Protein AF-A0A0C4EPE7-F1 (afdb_monomer_lite)

Secondary structure (DSSP, 8-state):
-HHHHHHHHHHHHHHHHHHHHHHHHHHHHHS---GGGGSS-EEETTEEE--GGGHHHHIIIIIS-HHHHHHHHHHHHHHHHHSTT-TT-HHHH-HHHHHHHHHHHHHHHHHHHHHH---

Sequence (119 aa):
MGNLIWSDWGRLVALTAGYWNLWGALWGIFYRKYLWDFVGGKLGPVGIIPPGFAAPFIQLIVKLPVIQGACAICGLLTVLFEWPVFPGTFLYRSLAFKVVFYSLSGVLAGISDFMSSYL

Foldseek 3Di:
DVVVVVVLVVLVVLLVVLVVLLVVLVVLVVDQDFPCLVPPWDQDPVGTHRDPVCVVVCCCRVVPVVLSVVSNVLSVVSNVLSDPPCCPDPSVVDPVVNVVSVVVSVVSSVVVCVRPDDD

Radius of gyration: 18.19 Å; chains: 1; bounding box: 44×24×58 Å

pLDDT: mean 71.25, std 11.08, range [38.53, 87.62]

Structure (mmCIF, N/CA/C/O backbone):
data_AF-A0A0C4EPE7-F1
#
_entry.id   AF-A0A0C4EPE7-F1
#
loop_
_atom_site.group_PDB
_atom_site.id
_atom_site.type_symbol
_atom_site.label_atom_id
_atom_site.label_alt_id
_atom_site.label_comp_id
_atom_site.label_asym_id
_atom_site.label_entity_id
_atom_site.label_seq_id
_atom_site.pdbx_PDB_ins_code
_atom_site.Cartn_x
_atom_site.Cartn_y
_atom_site.Cartn_z
_atom_site.occupancy
_atom_site.B_iso_or_equiv
_atom_site.auth_seq_id
_atom_site.auth_comp_id
_atom_site.auth_asym_id
_atom_site.auth_atom_id
_atom_site.pdbx_PDB_model_num
ATOM 1 N N . MET A 1 1 ? -11.137 4.338 30.688 1.00 47.09 1 MET A N 1
ATOM 2 C CA . MET A 1 1 ? -11.424 5.200 29.516 1.00 47.09 1 MET A CA 1
ATOM 3 C C . MET A 1 1 ? -10.253 5.312 28.530 1.00 47.09 1 MET A C 1
ATOM 5 O O . MET A 1 1 ? -10.506 5.622 27.379 1.00 47.09 1 MET A O 1
ATOM 9 N N . GLY A 1 2 ? -9.004 4.990 28.907 1.00 55.19 2 GLY A N 1
ATOM 10 C CA . GLY A 1 2 ? -7.858 5.056 27.981 1.00 55.19 2 GLY A CA 1
ATOM 11 C C . GLY A 1 2 ? -7.825 3.995 26.867 1.00 55.19 2 GLY A C 1
ATOM 12 O O . GLY A 1 2 ? -7.392 4.304 25.768 1.00 55.19 2 GLY A O 1
ATOM 13 N N . ASN A 1 3 ? -8.323 2.774 27.101 1.00 56.19 3 ASN A N 1
ATOM 14 C CA . ASN A 1 3 ? -8.196 1.673 26.126 1.00 56.19 3 ASN A CA 1
ATOM 15 C C . ASN A 1 3 ? -8.961 1.903 24.804 1.00 56.19 3 ASN A C 1
ATOM 17 O O . ASN A 1 3 ? -8.489 1.479 23.756 1.00 56.19 3 ASN A O 1
ATOM 21 N N . LEU A 1 4 ? -10.111 2.592 24.854 1.00 59.72 4 LEU A N 1
ATOM 22 C CA . LEU A 1 4 ? -10.909 2.955 23.670 1.00 59.72 4 LEU A CA 1
ATOM 23 C C . LEU A 1 4 ? -10.214 4.026 22.823 1.00 59.72 4 LEU A C 1
ATOM 25 O O . LEU A 1 4 ? -10.184 3.927 21.603 1.00 59.72 4 LEU A O 1
ATOM 29 N N . ILE A 1 5 ? -9.590 5.013 23.476 1.00 70.25 5 ILE A N 1
ATOM 30 C CA . ILE A 1 5 ? -8.872 6.087 22.783 1.00 70.25 5 ILE A CA 1
ATOM 31 C C . ILE A 1 5 ? -7.713 5.502 21.979 1.00 70.25 5 ILE A C 1
ATOM 33 O O . ILE A 1 5 ? -7.605 5.790 20.797 1.00 70.25 5 ILE A O 1
ATOM 37 N N . TRP A 1 6 ? -6.889 4.637 22.573 1.00 69.31 6 TRP A N 1
ATOM 38 C CA . TRP A 1 6 ? -5.756 4.033 21.863 1.00 69.31 6 TRP A CA 1
ATOM 39 C C . TRP A 1 6 ? -6.187 3.121 20.711 1.00 69.31 6 TRP A C 1
ATOM 41 O O . TRP A 1 6 ? -5.545 3.133 19.659 1.00 69.31 6 TRP A O 1
ATOM 51 N N . SER A 1 7 ? -7.280 2.364 20.875 1.00 74.56 7 SER A N 1
ATOM 52 C CA . SER A 1 7 ? -7.800 1.534 19.788 1.00 74.56 7 SER A CA 1
ATOM 53 C C . SER A 1 7 ? -8.352 2.377 18.645 1.00 74.56 7 SER A C 1
ATOM 55 O O . SER A 1 7 ? -8.034 2.103 17.495 1.00 74.56 7 SER A O 1
ATOM 57 N N . ASP A 1 8 ? -9.129 3.417 18.939 1.00 77.94 8 ASP A N 1
ATOM 58 C CA . ASP A 1 8 ? -9.736 4.261 17.907 1.00 77.94 8 ASP A CA 1
ATOM 59 C C . ASP A 1 8 ? -8.682 5.114 17.194 1.00 77.94 8 ASP A C 1
ATOM 61 O O . ASP A 1 8 ? -8.719 5.275 15.975 1.00 77.94 8 ASP A O 1
ATOM 65 N N . TRP A 1 9 ? -7.672 5.580 17.929 1.00 80.38 9 TRP A N 1
ATOM 66 C CA . TRP A 1 9 ? -6.558 6.332 17.362 1.00 80.38 9 TRP A CA 1
ATOM 67 C C . TRP A 1 9 ? -5.690 5.467 16.443 1.00 80.38 9 TRP A C 1
ATOM 69 O O . TRP A 1 9 ? -5.379 5.877 15.326 1.00 80.38 9 TRP A O 1
ATOM 79 N N . GLY A 1 10 ? -5.368 4.235 16.854 1.00 79.69 10 GLY A N 1
ATOM 80 C CA . GLY A 1 10 ? -4.632 3.288 16.010 1.00 79.69 10 GLY A CA 1
ATOM 81 C C . GLY A 1 10 ? -5.353 2.979 14.693 1.00 79.69 10 GLY A C 1
ATOM 82 O O . GLY A 1 10 ? -4.712 2.827 13.655 1.00 79.69 10 GLY A O 1
ATOM 83 N N . ARG A 1 11 ? -6.689 2.969 14.706 1.00 77.69 11 ARG A N 1
ATOM 84 C CA . ARG A 1 11 ? -7.510 2.761 13.505 1.00 77.69 11 ARG A CA 1
ATOM 85 C C . ARG A 1 11 ? -7.477 3.945 12.554 1.00 77.69 11 ARG A C 1
ATOM 87 O O . ARG A 1 11 ? -7.370 3.747 11.349 1.00 77.69 11 ARG A O 1
ATOM 94 N N . LEU A 1 12 ? -7.522 5.169 13.080 1.00 83.50 12 LEU A N 1
ATOM 95 C CA . LEU A 1 12 ? -7.362 6.372 12.262 1.00 83.50 12 LEU A CA 1
ATOM 96 C C . LEU A 1 12 ? -5.984 6.403 11.590 1.00 83.50 12 LEU A C 1
ATOM 98 O O . LEU A 1 12 ? -5.896 6.735 10.412 1.00 83.50 12 LEU A O 1
ATOM 102 N N . VAL A 1 13 ? -4.928 5.991 12.300 1.00 86.38 13 VAL A N 1
ATOM 103 C CA . VAL A 1 13 ? -3.575 5.861 11.731 1.00 86.38 13 VAL A CA 1
ATOM 104 C C . VAL A 1 13 ? -3.522 4.783 10.642 1.00 86.38 13 VAL A C 1
ATOM 106 O O . VAL A 1 13 ? -2.932 4.997 9.587 1.00 86.38 13 VAL A O 1
ATOM 109 N N . ALA A 1 14 ? -4.161 3.633 10.856 1.00 83.94 14 ALA A N 1
ATOM 110 C CA . ALA A 1 14 ? -4.221 2.580 9.845 1.00 83.94 14 ALA A CA 1
ATOM 111 C C . ALA A 1 14 ? -5.007 3.020 8.594 1.00 83.94 14 ALA A C 1
ATOM 113 O O . ALA A 1 14 ? -4.578 2.749 7.473 1.00 83.94 14 ALA A O 1
ATOM 114 N N . LEU A 1 15 ? -6.110 3.759 8.764 1.00 85.56 15 LEU A N 1
ATOM 115 C CA . LEU A 1 15 ? -6.874 4.337 7.654 1.00 85.56 15 LEU A CA 1
ATOM 116 C C . LEU A 1 15 ? -6.029 5.322 6.845 1.00 85.56 15 LEU A C 1
ATOM 118 O O . LEU A 1 15 ? -5.962 5.200 5.622 1.00 85.56 15 LEU A O 1
ATOM 122 N N . THR A 1 16 ? -5.354 6.269 7.502 1.00 87.62 16 THR A N 1
ATOM 123 C CA . THR A 1 16 ? -4.506 7.245 6.802 1.00 87.62 16 THR A CA 1
ATOM 124 C C . THR A 1 16 ? -3.341 6.570 6.082 1.00 87.62 16 THR A C 1
ATOM 126 O O . THR A 1 16 ? -3.064 6.918 4.934 1.00 87.62 16 THR A O 1
ATOM 129 N N . ALA A 1 17 ? -2.714 5.559 6.691 1.00 85.56 17 ALA A N 1
ATOM 130 C CA . ALA A 1 17 ? -1.671 4.760 6.052 1.00 85.56 17 ALA A CA 1
ATOM 131 C C . ALA A 1 17 ? -2.190 3.994 4.820 1.00 85.56 17 ALA A C 1
ATOM 133 O O . ALA A 1 17 ? -1.534 3.988 3.779 1.00 85.56 17 ALA A O 1
ATOM 134 N N . GLY A 1 18 ? -3.383 3.394 4.898 1.00 86.00 18 GLY A N 1
ATOM 135 C CA . GLY A 1 18 ? -4.022 2.711 3.769 1.00 86.00 18 GLY A CA 1
ATOM 136 C C . GLY A 1 18 ? -4.313 3.646 2.590 1.00 86.00 18 GLY A C 1
ATOM 137 O O . GLY A 1 18 ? -4.005 3.303 1.447 1.00 86.00 18 GLY A O 1
ATOM 138 N N . TYR A 1 19 ? -4.833 4.849 2.866 1.00 87.19 19 TYR A N 1
ATOM 139 C CA . TYR A 1 19 ? -5.057 5.884 1.848 1.00 87.19 19 TYR A CA 1
ATOM 140 C C . TYR A 1 19 ? -3.753 6.347 1.195 1.00 87.19 19 TYR A C 1
ATOM 142 O O . TYR A 1 19 ? -3.699 6.464 -0.029 1.00 87.19 19 TYR A O 1
ATOM 150 N N . TRP A 1 20 ? -2.696 6.570 1.980 1.00 83.69 20 TRP A N 1
ATOM 151 C CA . TRP A 1 20 ? -1.387 6.955 1.447 1.00 83.69 20 TRP A CA 1
ATOM 152 C C . TRP A 1 20 ? -0.747 5.857 0.601 1.00 83.69 20 TRP A C 1
ATOM 154 O O . TRP A 1 20 ? -0.196 6.155 -0.456 1.00 83.69 20 TRP A O 1
ATOM 164 N N . ASN A 1 21 ? -0.871 4.593 1.011 1.00 83.62 21 ASN A N 1
ATOM 165 C CA . ASN A 1 21 ? -0.378 3.460 0.231 1.00 83.62 21 ASN A CA 1
ATOM 166 C C . ASN A 1 21 ? -1.119 3.337 -1.113 1.00 83.62 21 ASN A C 1
ATOM 168 O O . ASN A 1 21 ? -0.500 3.166 -2.160 1.00 83.62 21 ASN A O 1
ATOM 172 N N . LEU A 1 22 ? -2.446 3.503 -1.108 1.00 86.00 22 LEU A N 1
ATOM 173 C CA . LEU A 1 22 ? -3.241 3.538 -2.336 1.00 86.00 22 LEU A CA 1
ATOM 174 C C . LEU A 1 22 ? -2.853 4.713 -3.238 1.00 86.00 22 LEU A C 1
ATOM 176 O O . LEU A 1 22 ? -2.701 4.541 -4.445 1.00 86.00 22 LEU A O 1
ATOM 180 N N . TRP A 1 23 ? -2.682 5.899 -2.658 1.00 83.75 23 TRP A N 1
ATOM 181 C CA . TRP A 1 23 ? -2.261 7.084 -3.391 1.00 83.75 23 TRP A CA 1
ATOM 182 C C . TRP A 1 23 ? -0.895 6.861 -4.049 1.00 83.75 23 TRP A C 1
ATOM 184 O O . TRP A 1 23 ? -0.785 7.000 -5.263 1.00 83.75 23 TRP A O 1
ATOM 194 N N . GLY A 1 24 ? 0.114 6.413 -3.295 1.00 80.38 24 GLY A N 1
ATOM 195 C CA . GLY A 1 24 ? 1.442 6.092 -3.829 1.00 80.38 24 GLY A CA 1
ATOM 196 C C . GLY A 1 24 ? 1.401 5.035 -4.937 1.00 80.38 24 GLY A C 1
ATOM 197 O O . GLY A 1 24 ? 2.032 5.199 -5.981 1.00 80.38 24 GLY A O 1
ATOM 198 N N . ALA A 1 25 ? 0.576 3.999 -4.774 1.00 81.25 25 ALA A N 1
ATOM 199 C CA . ALA A 1 25 ? 0.377 2.982 -5.799 1.00 81.25 25 ALA A CA 1
ATOM 200 C C . ALA A 1 25 ? -0.233 3.549 -7.095 1.00 81.25 25 ALA A C 1
ATOM 202 O O . ALA A 1 25 ? 0.209 3.192 -8.187 1.00 81.25 25 ALA A O 1
ATOM 203 N N . LEU A 1 26 ? -1.204 4.466 -6.997 1.00 82.94 26 LEU A N 1
ATOM 204 C CA . LEU A 1 26 ? -1.767 5.159 -8.160 1.00 82.94 26 LEU A CA 1
ATOM 205 C C . LEU A 1 26 ? -0.707 6.006 -8.872 1.00 82.94 26 LEU A C 1
ATOM 207 O O . LEU A 1 26 ? -0.592 5.928 -10.096 1.00 82.94 26 LEU A O 1
ATOM 211 N N . TRP A 1 27 ? 0.112 6.756 -8.128 1.00 77.25 27 TRP A N 1
ATOM 212 C CA . TRP A 1 27 ? 1.225 7.518 -8.705 1.00 77.25 27 TRP A CA 1
ATOM 213 C C . TRP A 1 27 ? 2.220 6.616 -9.439 1.00 77.25 27 TRP A C 1
ATOM 215 O O . TRP A 1 27 ? 2.619 6.946 -10.555 1.00 77.25 27 TRP A O 1
ATOM 225 N N . GLY A 1 28 ? 2.540 5.444 -8.886 1.00 73.31 28 GLY A N 1
ATOM 226 C CA . GLY A 1 28 ? 3.396 4.459 -9.550 1.00 73.31 28 GLY A CA 1
ATOM 227 C C . GLY A 1 28 ? 2.793 3.859 -10.831 1.00 73.31 28 GLY A C 1
ATOM 228 O O . GLY A 1 28 ? 3.533 3.495 -11.745 1.00 73.31 28 GLY A O 1
ATOM 229 N N . ILE A 1 29 ? 1.461 3.772 -10.940 1.00 75.69 29 ILE A N 1
ATOM 230 C CA . ILE A 1 29 ? 0.776 3.317 -12.166 1.00 75.69 29 ILE A CA 1
ATOM 231 C C . ILE A 1 29 ? 0.804 4.404 -13.250 1.00 75.69 29 ILE A C 1
ATOM 233 O O . ILE A 1 29 ? 1.018 4.094 -14.425 1.00 75.69 29 ILE A O 1
ATOM 237 N N . PHE A 1 30 ? 0.592 5.670 -12.879 1.00 74.94 30 PHE A N 1
ATOM 238 C CA . PHE A 1 30 ? 0.601 6.782 -13.835 1.00 74.94 30 PHE A CA 1
ATOM 239 C C . PHE A 1 30 ? 2.020 7.136 -14.303 1.00 74.94 30 PHE A C 1
ATOM 241 O O . PHE A 1 30 ? 2.241 7.331 -15.500 1.00 74.94 30 PHE A O 1
ATOM 248 N N . TYR A 1 31 ? 2.997 7.152 -13.395 1.00 70.56 31 TYR A N 1
ATOM 249 C CA . TYR A 1 31 ? 4.385 7.525 -13.674 1.00 70.56 31 TYR A CA 1
ATOM 250 C C . TYR A 1 31 ? 5.303 6.304 -13.627 1.00 70.56 31 TYR A C 1
ATOM 252 O O . TYR A 1 31 ? 6.066 6.085 -12.690 1.00 70.56 31 TYR A O 1
ATOM 260 N N . ARG A 1 32 ? 5.248 5.503 -14.693 1.00 69.06 32 ARG A N 1
ATOM 261 C CA . ARG A 1 32 ? 6.039 4.273 -14.842 1.00 69.06 32 ARG A CA 1
ATOM 262 C C . ARG A 1 32 ? 7.483 4.582 -15.232 1.00 69.06 32 ARG A C 1
ATOM 264 O O . ARG A 1 32 ? 7.837 4.528 -16.410 1.00 69.06 32 ARG A O 1
ATOM 271 N N . LYS A 1 33 ? 8.323 4.905 -14.252 1.00 61.06 33 LYS A N 1
ATOM 272 C CA . LYS A 1 33 ? 9.777 5.018 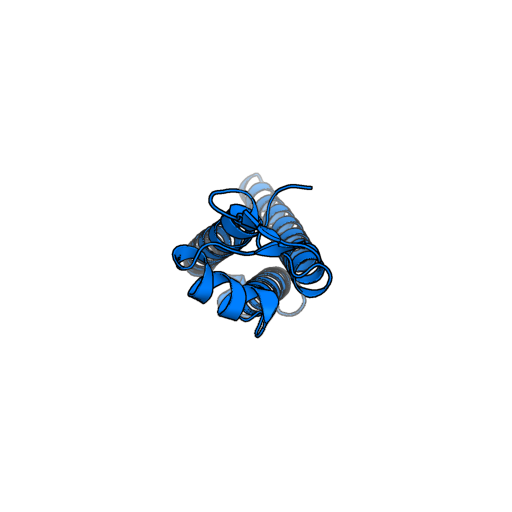-14.427 1.00 61.06 33 LYS A CA 1
ATOM 273 C C . LYS A 1 33 ? 10.502 4.166 -13.399 1.00 61.06 33 LYS A C 1
ATOM 275 O O . LYS A 1 33 ? 10.133 4.142 -12.232 1.00 61.06 33 LYS A O 1
ATOM 280 N N . TYR A 1 34 ? 11.535 3.464 -13.855 1.00 62.72 34 TYR A N 1
ATOM 281 C CA . TYR A 1 34 ? 12.463 2.782 -12.965 1.00 62.72 34 TYR A CA 1
ATOM 282 C C . TYR A 1 34 ? 13.487 3.801 -12.466 1.00 62.72 34 TYR A C 1
ATOM 284 O O . TYR A 1 34 ? 14.172 4.432 -13.267 1.00 62.72 34 TYR A O 1
ATOM 292 N N . LEU A 1 35 ? 13.568 3.991 -11.152 1.00 65.31 35 LEU A N 1
ATOM 293 C CA . LEU A 1 35 ? 14.386 5.048 -10.560 1.00 65.31 35 LEU A CA 1
ATOM 294 C C . LEU A 1 35 ? 15.893 4.810 -10.736 1.00 65.31 35 LEU A C 1
ATOM 296 O O . LEU A 1 35 ? 16.646 5.732 -11.032 1.00 65.31 35 LEU A O 1
ATOM 300 N N . TRP A 1 36 ? 16.341 3.563 -10.600 1.00 57.59 36 TRP A N 1
ATOM 301 C CA . TRP A 1 36 ? 17.759 3.199 -10.687 1.00 57.59 36 TRP A CA 1
ATOM 302 C C . TRP A 1 36 ? 18.267 3.064 -12.129 1.00 57.59 36 TRP A C 1
ATOM 304 O O . TRP A 1 36 ? 19.375 2.584 -12.353 1.00 57.59 36 TRP A O 1
ATOM 314 N N . ASP A 1 37 ? 17.492 3.530 -13.112 1.00 61.47 37 ASP A N 1
ATOM 315 C CA . ASP A 1 37 ? 17.900 3.576 -14.519 1.00 61.47 37 ASP A CA 1
ATOM 316 C C . ASP A 1 37 ? 19.138 4.478 -14.732 1.00 61.47 37 ASP A C 1
ATOM 318 O O . ASP A 1 37 ? 19.949 4.254 -15.627 1.00 61.47 37 ASP A O 1
ATOM 322 N N . PHE A 1 38 ? 19.364 5.454 -13.841 1.00 60.34 38 PHE A N 1
ATOM 323 C CA . PHE A 1 38 ? 20.562 6.305 -13.855 1.00 60.34 38 PHE A CA 1
ATOM 324 C C . PHE A 1 38 ? 21.836 5.597 -13.367 1.00 60.34 38 PHE A C 1
ATOM 326 O O . PHE A 1 38 ? 22.945 6.019 -13.698 1.00 60.34 38 PHE A O 1
ATOM 333 N N . VAL A 1 39 ? 21.715 4.528 -12.577 1.00 63.59 39 VAL A N 1
ATOM 334 C CA . VAL A 1 39 ? 22.865 3.840 -11.980 1.00 63.59 39 VAL A CA 1
ATOM 335 C C . VAL A 1 39 ? 23.299 2.713 -12.903 1.00 63.59 39 VAL A C 1
ATOM 337 O O . VAL A 1 39 ? 22.747 1.619 -12.894 1.00 63.59 39 VAL A O 1
ATOM 340 N N . GLY A 1 40 ? 24.303 3.001 -13.730 1.00 59.88 40 GLY A N 1
ATOM 341 C CA . GLY A 1 40 ? 24.825 2.066 -14.730 1.00 59.88 40 GLY A CA 1
ATOM 342 C C . GLY A 1 40 ? 24.146 2.160 -16.100 1.00 59.88 40 GLY A C 1
ATOM 343 O O . GLY A 1 40 ? 24.536 1.427 -17.012 1.00 59.88 40 GLY A O 1
ATOM 344 N N . GLY A 1 41 ? 23.176 3.064 -16.270 1.00 59.56 41 GLY A N 1
ATOM 345 C CA . GLY A 1 41 ? 22.588 3.382 -17.568 1.00 59.56 41 GLY A CA 1
ATOM 346 C C . GLY A 1 41 ? 23.531 4.215 -18.437 1.00 59.56 41 GLY A C 1
ATOM 347 O O . GLY A 1 41 ? 24.239 5.099 -17.952 1.00 59.56 41 GLY A O 1
ATOM 348 N N . LYS A 1 42 ? 23.566 3.933 -19.742 1.00 62.38 42 LYS A N 1
ATOM 349 C CA . LYS A 1 42 ? 24.314 4.748 -20.716 1.00 62.38 42 LYS A CA 1
ATOM 350 C C . LYS A 1 42 ? 23.367 5.750 -21.364 1.00 62.38 42 LYS A C 1
ATOM 352 O O . LYS A 1 42 ? 22.258 5.387 -21.741 1.00 62.38 42 LYS A O 1
ATOM 357 N N . LEU A 1 43 ? 23.805 6.994 -21.545 1.00 58.91 43 LEU A N 1
ATOM 358 C CA . LEU A 1 43 ? 23.067 7.979 -22.339 1.00 58.91 43 LEU A CA 1
ATOM 359 C C . LEU A 1 43 ? 23.075 7.545 -23.812 1.00 58.91 43 LEU A C 1
ATOM 361 O O . LEU A 1 43 ? 24.115 7.558 -24.466 1.00 58.91 43 LEU A O 1
ATOM 365 N N . GLY A 1 44 ? 21.921 7.111 -24.311 1.00 63.09 44 GLY A N 1
ATOM 366 C CA . GLY A 1 44 ? 21.681 6.834 -25.720 1.00 63.09 44 GLY A CA 1
ATOM 367 C C . GLY A 1 44 ? 21.104 8.053 -26.454 1.00 63.09 44 GLY A C 1
ATOM 368 O O . GLY A 1 44 ? 20.653 9.009 -25.823 1.00 63.09 44 GLY A O 1
ATOM 369 N N . PRO A 1 45 ? 21.055 8.018 -27.797 1.00 58.94 45 PRO A N 1
ATOM 370 C CA . PRO A 1 45 ? 20.618 9.148 -28.626 1.00 58.94 45 PRO A CA 1
ATOM 371 C C . PRO A 1 45 ? 19.142 9.561 -28.450 1.00 58.94 45 PRO A C 1
ATOM 373 O O . PRO A 1 45 ? 18.755 10.618 -28.933 1.00 58.94 45 PRO A 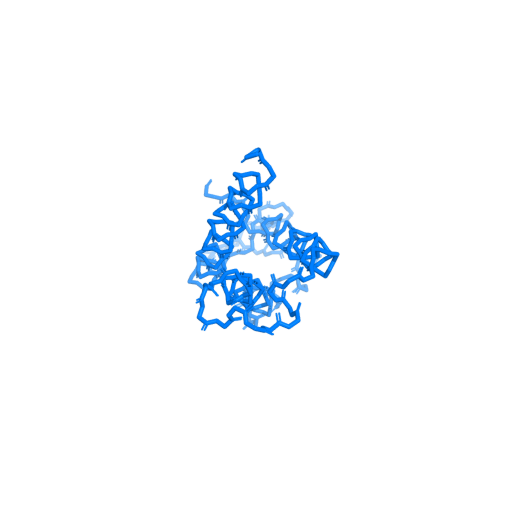O 1
ATOM 376 N N . VAL A 1 46 ? 18.316 8.757 -27.766 1.00 63.38 46 VAL A N 1
ATOM 377 C CA . VAL A 1 46 ? 16.875 9.019 -27.537 1.00 63.38 46 VAL A CA 1
ATOM 378 C C . VAL A 1 46 ? 16.503 8.945 -26.040 1.00 63.38 46 VAL A C 1
ATOM 380 O O . VAL A 1 46 ? 15.339 9.066 -25.673 1.00 63.38 46 VAL A O 1
ATOM 383 N N . GLY A 1 47 ? 17.480 8.760 -25.144 1.00 63.59 47 GLY A N 1
ATOM 384 C CA . GLY A 1 47 ? 17.243 8.621 -23.703 1.00 63.59 47 GLY A CA 1
ATOM 385 C C . GLY A 1 47 ? 18.254 7.711 -23.010 1.00 63.59 47 GLY A C 1
ATOM 386 O O . GLY A 1 47 ? 19.201 7.225 -23.628 1.00 63.59 47 GLY A O 1
ATOM 387 N N . ILE A 1 48 ? 18.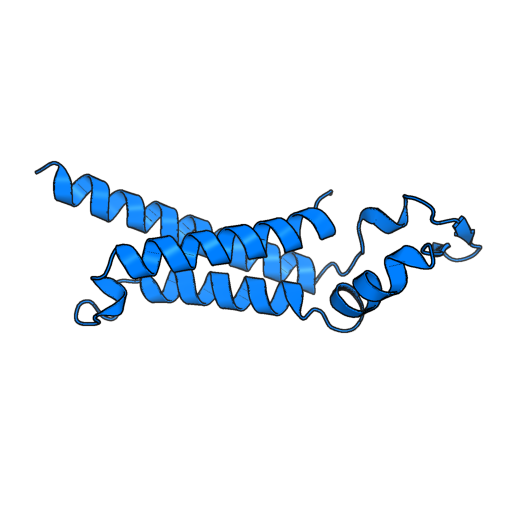059 7.479 -21.714 1.00 64.75 48 ILE A N 1
ATOM 388 C CA . ILE A 1 48 ? 18.895 6.559 -20.934 1.00 64.75 48 ILE A CA 1
ATOM 389 C C . ILE A 1 48 ? 18.589 5.120 -21.355 1.00 64.75 48 ILE A C 1
ATOM 391 O O . ILE A 1 48 ? 17.431 4.726 -21.466 1.00 64.75 48 ILE A O 1
ATOM 395 N N . ILE A 1 49 ? 19.648 4.363 -21.641 1.00 64.44 49 ILE A N 1
ATOM 396 C CA . ILE A 1 49 ? 19.600 2.929 -21.906 1.00 64.44 49 ILE A CA 1
ATOM 397 C C . ILE A 1 49 ? 19.868 2.223 -20.576 1.00 64.44 49 ILE A C 1
ATOM 399 O O . ILE A 1 49 ? 20.994 2.329 -20.070 1.00 64.44 49 ILE A O 1
ATOM 403 N N . PRO A 1 50 ? 18.888 1.480 -20.044 1.00 60.66 50 PRO A N 1
ATOM 404 C CA . PRO A 1 50 ? 19.051 0.797 -18.778 1.00 60.66 50 PRO A CA 1
ATOM 405 C C . PRO A 1 50 ? 20.149 -0.263 -18.794 1.00 60.66 50 PRO A C 1
ATOM 407 O O . PRO A 1 50 ? 20.335 -0.954 -19.804 1.00 60.66 50 PRO A O 1
ATOM 410 N N . PRO A 1 51 ? 20.848 -0.465 -17.665 1.00 62.38 51 PRO A N 1
ATOM 411 C CA . PRO A 1 51 ? 21.791 -1.564 -17.515 1.00 62.38 51 PRO A CA 1
ATOM 412 C C . PRO A 1 51 ? 21.064 -2.916 -17.581 1.00 62.38 51 PRO A C 1
ATOM 414 O O . PRO A 1 51 ? 19.947 -3.065 -17.089 1.00 62.38 51 PRO A O 1
ATOM 417 N N . GLY A 1 52 ? 21.721 -3.949 -18.122 1.00 62.16 52 GLY A N 1
ATOM 418 C CA . GLY A 1 52 ? 21.137 -5.297 -18.248 1.00 62.16 52 GLY A CA 1
ATOM 419 C C . GLY A 1 52 ? 20.688 -5.925 -16.918 1.00 62.16 52 GLY A C 1
ATOM 420 O O . GLY A 1 52 ? 19.774 -6.744 -16.903 1.00 62.16 52 GLY A O 1
ATOM 421 N N . PHE A 1 53 ? 21.264 -5.488 -15.794 1.00 64.81 53 PHE A N 1
ATOM 422 C CA . PHE A 1 53 ? 20.854 -5.882 -14.441 1.00 64.81 53 PHE A CA 1
ATOM 423 C C . PHE A 1 53 ? 19.460 -5.349 -14.042 1.00 64.81 53 PHE A C 1
ATOM 425 O O . PHE A 1 53 ? 18.769 -5.975 -13.244 1.00 64.81 53 PHE A O 1
ATOM 432 N N . ALA A 1 54 ? 19.007 -4.236 -14.633 1.00 61.09 54 ALA A N 1
ATOM 433 C CA . ALA A 1 54 ? 17.705 -3.618 -14.361 1.00 61.09 54 ALA A CA 1
ATOM 434 C C . ALA A 1 54 ? 16.551 -4.193 -15.211 1.00 61.09 54 ALA A C 1
ATOM 436 O O . ALA A 1 54 ? 15.383 -3.869 -14.982 1.00 61.09 54 ALA A O 1
ATOM 437 N N . ALA A 1 55 ? 16.850 -5.076 -16.171 1.00 62.75 55 ALA A N 1
ATOM 438 C CA . ALA A 1 55 ? 15.867 -5.690 -17.065 1.00 62.75 55 ALA A CA 1
ATOM 439 C C . ALA A 1 55 ? 14.639 -6.324 -16.363 1.00 62.75 55 ALA A C 1
ATOM 441 O O . ALA A 1 55 ? 13.523 -6.069 -16.827 1.00 62.75 55 ALA A O 1
ATOM 442 N N . PRO A 1 56 ? 14.769 -7.105 -15.266 1.00 64.88 56 PRO A N 1
ATOM 443 C CA . PRO A 1 56 ? 13.602 -7.697 -14.606 1.00 64.88 56 PRO A CA 1
ATOM 444 C C . PRO A 1 56 ? 12.709 -6.642 -13.937 1.00 64.88 56 PRO A C 1
ATOM 446 O O . PRO A 1 56 ? 11.485 -6.744 -13.998 1.00 64.88 56 PRO A O 1
ATOM 449 N N . PHE A 1 57 ? 13.299 -5.586 -13.374 1.00 64.94 57 PHE A N 1
ATOM 450 C CA . PHE A 1 57 ? 12.559 -4.505 -12.723 1.00 64.94 57 PHE A CA 1
ATOM 451 C C . PHE A 1 57 ? 11.777 -3.666 -13.731 1.00 64.94 57 PHE A C 1
ATOM 453 O O . PHE A 1 57 ? 10.615 -3.346 -13.503 1.00 64.94 57 PHE A O 1
ATOM 460 N N . ILE A 1 58 ? 12.356 -3.395 -14.900 1.00 63.22 58 ILE A N 1
ATOM 461 C CA . ILE A 1 58 ? 11.661 -2.692 -15.985 1.00 63.22 58 ILE A CA 1
ATOM 462 C C . ILE A 1 58 ? 10.460 -3.505 -16.476 1.00 63.22 58 ILE A C 1
ATOM 464 O O . ILE A 1 58 ? 9.402 -2.945 -16.755 1.00 63.22 58 ILE A O 1
ATOM 468 N N . GLN A 1 59 ? 10.567 -4.832 -16.550 1.00 64.38 59 GLN A N 1
ATOM 469 C CA . GLN A 1 59 ? 9.423 -5.660 -16.934 1.00 64.38 59 GLN A CA 1
ATOM 470 C C . GLN A 1 59 ? 8.301 -5.636 -15.882 1.00 64.38 59 GLN A C 1
ATOM 472 O O . GLN A 1 59 ? 7.140 -5.465 -16.249 1.00 64.38 59 GLN A O 1
ATOM 477 N N . LEU A 1 60 ? 8.647 -5.743 -14.597 1.00 60.34 60 LEU A N 1
ATOM 478 C CA . LEU A 1 60 ? 7.703 -5.806 -13.468 1.00 60.34 60 LEU A CA 1
ATOM 479 C C . LEU A 1 60 ? 7.129 -4.457 -13.005 1.00 60.34 60 LEU A C 1
ATOM 481 O O . LEU A 1 60 ? 6.182 -4.433 -12.222 1.00 60.34 60 LEU A O 1
ATOM 485 N N . ILE A 1 61 ? 7.718 -3.343 -13.439 1.00 62.44 61 ILE A N 1
ATOM 486 C CA . ILE A 1 61 ? 7.290 -1.986 -13.067 1.00 62.44 61 ILE A CA 1
ATOM 487 C C . ILE A 1 61 ? 6.760 -1.239 -14.291 1.00 62.44 61 ILE A C 1
ATOM 489 O O . ILE A 1 61 ? 5.694 -0.630 -14.240 1.00 62.44 61 ILE A O 1
ATOM 493 N N . VAL A 1 62 ? 7.490 -1.285 -15.410 1.00 59.81 62 VAL A N 1
ATOM 494 C CA . VAL A 1 62 ? 7.186 -0.469 -16.594 1.00 59.81 62 VAL A CA 1
ATOM 495 C C . VAL A 1 62 ? 6.244 -1.199 -17.553 1.00 59.81 62 VAL A C 1
ATOM 497 O O . VAL A 1 62 ? 5.291 -0.591 -18.045 1.00 59.81 62 VAL A O 1
ATOM 500 N N . LYS A 1 63 ? 6.470 -2.497 -17.816 1.00 59.72 63 LYS A N 1
ATOM 501 C CA . LYS A 1 63 ? 5.629 -3.268 -18.756 1.00 59.72 63 LYS A CA 1
ATOM 502 C C . LYS A 1 63 ? 4.354 -3.816 -18.116 1.00 59.72 63 LYS A C 1
ATOM 504 O O . LYS A 1 63 ? 3.285 -3.681 -18.702 1.00 59.72 63 LYS A O 1
ATOM 509 N N . LEU A 1 64 ? 4.461 -4.415 -16.936 1.00 68.19 64 LEU A N 1
ATOM 510 C CA . LEU A 1 64 ? 3.343 -4.975 -16.177 1.00 68.19 64 LEU A CA 1
ATOM 511 C C . LEU A 1 64 ? 3.472 -4.495 -14.729 1.00 68.19 64 LEU A C 1
ATOM 513 O O . LEU A 1 64 ? 4.271 -5.085 -14.015 1.00 68.19 64 LEU A O 1
ATOM 517 N N . PRO A 1 65 ? 2.735 -3.456 -14.289 1.00 69.25 65 PRO A N 1
ATOM 518 C CA . PRO A 1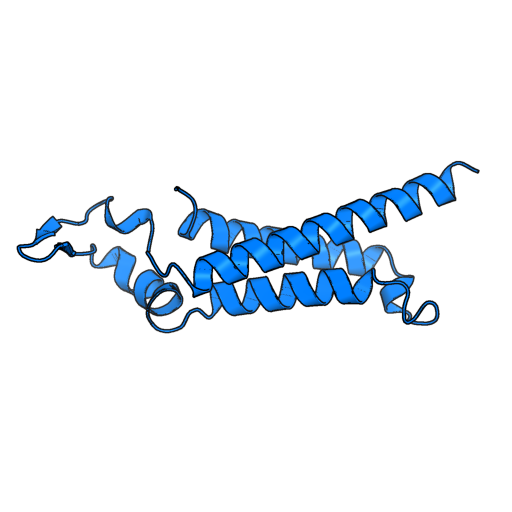 65 ? 2.871 -2.863 -12.953 1.00 69.25 65 PRO A CA 1
ATOM 519 C C . PRO A 1 65 ? 2.237 -3.751 -11.865 1.00 69.25 65 PRO A C 1
ATOM 521 O O . PRO A 1 65 ? 1.263 -3.383 -11.208 1.00 69.25 65 PRO A O 1
ATOM 524 N N . VAL A 1 66 ? 2.765 -4.967 -11.697 1.00 75.06 66 VAL A N 1
ATOM 525 C CA . VAL A 1 66 ? 2.244 -5.973 -10.754 1.00 75.06 66 VAL A CA 1
ATOM 526 C C . VAL A 1 66 ? 2.467 -5.519 -9.315 1.00 75.06 66 VAL A C 1
ATOM 528 O O . VAL A 1 66 ? 1.609 -5.715 -8.459 1.00 75.06 66 VAL A O 1
ATOM 531 N N . ILE A 1 67 ? 3.604 -4.873 -9.057 1.00 76.06 67 ILE A N 1
ATOM 532 C CA . ILE A 1 67 ? 4.009 -4.440 -7.718 1.00 76.06 67 ILE A CA 1
ATOM 533 C C . ILE A 1 67 ? 3.134 -3.271 -7.261 1.00 76.06 67 ILE A C 1
ATOM 535 O O . ILE A 1 67 ? 2.585 -3.304 -6.164 1.00 76.06 67 ILE A O 1
ATOM 539 N N . GLN A 1 68 ? 2.916 -2.283 -8.129 1.00 77.38 68 GLN A N 1
ATOM 540 C CA . GLN A 1 68 ? 2.024 -1.160 -7.850 1.00 77.38 68 GLN A CA 1
ATOM 541 C C . GLN A 1 68 ? 0.571 -1.629 -7.707 1.00 77.38 68 GLN A C 1
ATOM 543 O O . GLN A 1 68 ? -0.131 -1.180 -6.805 1.00 77.38 68 GLN A O 1
ATOM 548 N N . GLY A 1 69 ? 0.127 -2.581 -8.537 1.00 82.38 69 GLY A N 1
ATOM 549 C CA . GLY A 1 69 ? -1.190 -3.204 -8.392 1.00 82.38 69 GLY A CA 1
ATOM 550 C C . GLY A 1 69 ? -1.365 -3.912 -7.045 1.00 82.38 69 GLY A C 1
ATOM 551 O O . GLY A 1 69 ? -2.385 -3.733 -6.382 1.00 82.38 69 GLY A O 1
ATOM 552 N N . ALA A 1 70 ? -0.352 -4.656 -6.595 1.00 83.19 70 ALA A N 1
ATOM 553 C CA . ALA A 1 70 ? -0.364 -5.305 -5.288 1.00 83.19 70 ALA A CA 1
ATOM 554 C C . ALA A 1 70 ? -0.409 -4.281 -4.137 1.00 83.19 70 ALA A C 1
ATOM 556 O O . ALA A 1 70 ? -1.215 -4.442 -3.221 1.00 83.19 70 ALA A O 1
ATOM 557 N N . CYS A 1 71 ? 0.361 -3.188 -4.212 1.00 84.19 71 CYS A N 1
ATOM 558 C CA . CYS A 1 71 ? 0.303 -2.095 -3.232 1.00 84.19 71 CYS A CA 1
ATOM 559 C C . CYS A 1 71 ? -1.077 -1.423 -3.184 1.00 84.19 71 CYS A C 1
ATOM 561 O O . CYS A 1 71 ? -1.603 -1.193 -2.095 1.00 84.19 71 CYS A O 1
ATOM 563 N N . ALA A 1 72 ? -1.703 -1.175 -4.341 1.00 85.12 72 ALA A N 1
ATOM 564 C CA . ALA A 1 72 ? -3.049 -0.604 -4.416 1.00 85.12 72 ALA A CA 1
ATOM 565 C C . ALA A 1 72 ? -4.093 -1.516 -3.752 1.00 85.12 72 ALA A C 1
ATOM 567 O O . ALA A 1 72 ? -4.938 -1.040 -2.991 1.00 85.12 72 ALA A O 1
ATOM 568 N N . ILE A 1 73 ? -4.007 -2.830 -3.989 1.00 87.44 73 ILE A N 1
ATOM 569 C CA . ILE A 1 73 ? -4.881 -3.827 -3.356 1.00 87.44 73 ILE A CA 1
ATOM 570 C C . ILE A 1 73 ? -4.648 -3.856 -1.841 1.00 87.44 73 ILE A C 1
ATOM 572 O O . ILE A 1 73 ? -5.609 -3.812 -1.077 1.00 87.44 73 ILE A O 1
ATOM 576 N N . CYS A 1 74 ? -3.396 -3.876 -1.382 1.00 85.25 74 CYS A N 1
ATOM 577 C CA . CYS A 1 74 ? -3.074 -3.848 0.046 1.00 85.25 74 CYS A CA 1
ATOM 578 C C . CYS A 1 74 ? -3.557 -2.559 0.736 1.00 85.25 74 CYS A C 1
ATOM 580 O O . CYS A 1 74 ? -4.084 -2.623 1.849 1.00 85.25 74 CYS A O 1
ATOM 582 N N . GLY A 1 75 ? -3.445 -1.402 0.073 1.00 84.38 75 GLY A N 1
ATOM 583 C CA . GLY A 1 75 ? -4.006 -0.130 0.537 1.00 84.38 75 GLY A CA 1
ATOM 584 C C . GLY A 1 75 ? -5.533 -0.172 0.649 1.00 84.38 75 GLY A C 1
ATOM 585 O O . GLY A 1 75 ? -6.078 0.149 1.704 1.00 84.38 75 GLY A O 1
ATOM 586 N N . LEU A 1 76 ? -6.224 -0.667 -0.387 1.00 85.94 76 LEU A N 1
ATOM 587 C CA . LEU A 1 76 ? -7.683 -0.863 -0.379 1.00 85.94 76 LEU A CA 1
ATOM 588 C C . LEU A 1 76 ? -8.141 -1.792 0.741 1.00 85.94 76 LEU A C 1
ATOM 590 O O . LEU A 1 76 ? -9.081 -1.464 1.458 1.00 85.94 76 LEU A O 1
ATOM 594 N N . LEU A 1 77 ? -7.477 -2.936 0.909 1.00 83.81 77 LEU A N 1
ATOM 595 C CA . LEU A 1 77 ? -7.803 -3.902 1.956 1.00 83.81 77 LEU A CA 1
ATOM 596 C C . LEU A 1 77 ? -7.583 -3.313 3.352 1.00 83.81 77 LEU A C 1
ATOM 598 O O . LEU A 1 77 ? -8.398 -3.535 4.241 1.00 83.81 77 LEU A O 1
ATOM 602 N N . THR A 1 78 ? -6.531 -2.511 3.536 1.00 83.94 78 THR A N 1
ATOM 603 C CA . THR A 1 78 ? -6.267 -1.803 4.798 1.00 83.94 78 THR A CA 1
ATOM 604 C C . THR A 1 78 ? -7.404 -0.846 5.150 1.00 83.94 78 THR A C 1
ATOM 606 O O . THR A 1 78 ? -7.883 -0.862 6.284 1.00 83.94 78 THR A O 1
ATOM 609 N N . VAL A 1 79 ? -7.889 -0.076 4.169 1.00 84.50 79 VAL A N 1
ATOM 610 C CA . VAL A 1 79 ? -9.047 0.810 4.352 1.00 84.50 79 VAL A CA 1
ATOM 611 C C . VAL A 1 79 ? -10.315 -0.001 4.621 1.00 84.50 79 VAL A C 1
ATOM 613 O O . VAL A 1 79 ? -11.042 0.303 5.562 1.00 84.50 79 VAL A O 1
ATOM 616 N N . LEU A 1 80 ? -10.556 -1.071 3.859 1.00 82.50 80 LEU A N 1
ATOM 617 C CA . LEU A 1 80 ? -11.738 -1.925 3.998 1.00 82.50 80 LEU A CA 1
ATOM 618 C C . LEU A 1 80 ? -11.823 -2.594 5.382 1.00 82.50 80 LEU A C 1
ATOM 620 O O . LEU A 1 80 ? -12.910 -2.702 5.943 1.00 82.50 80 LEU A O 1
ATOM 624 N N . PHE A 1 81 ? -10.692 -3.034 5.943 1.00 77.06 81 PHE A N 1
ATOM 625 C CA . PHE A 1 81 ? -10.648 -3.697 7.251 1.00 77.06 81 PHE A CA 1
ATOM 626 C C . PHE A 1 81 ? -10.837 -2.750 8.440 1.00 77.06 81 PHE A C 1
ATOM 628 O O . PHE A 1 81 ? -11.248 -3.208 9.511 1.00 77.06 81 PHE A O 1
ATOM 635 N N . GLU A 1 82 ? -10.539 -1.460 8.277 1.00 77.00 82 GLU A N 1
ATOM 636 C CA . GLU A 1 82 ? -10.726 -0.457 9.334 1.00 77.00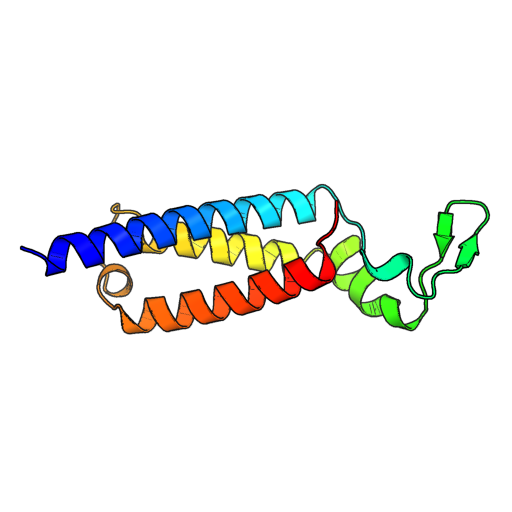 82 GLU A CA 1
ATOM 637 C C . GLU A 1 82 ? -11.991 0.370 9.186 1.00 77.00 82 GLU A C 1
ATOM 639 O O . GLU A 1 82 ? -12.444 0.988 10.152 1.00 77.00 82 GLU A O 1
ATOM 644 N N . TRP A 1 83 ? -12.607 0.354 8.007 1.00 75.62 83 TRP A N 1
ATOM 645 C CA . TRP A 1 83 ? -13.831 1.094 7.793 1.00 75.62 83 TRP A CA 1
ATOM 646 C C . TRP A 1 83 ? -14.990 0.496 8.612 1.00 75.62 83 TRP A C 1
ATOM 648 O O . TRP A 1 83 ? -15.258 -0.708 8.532 1.00 75.62 83 TRP A O 1
ATOM 658 N N . PRO A 1 84 ? -15.750 1.313 9.365 1.00 70.06 84 PRO A N 1
ATOM 659 C CA . PRO A 1 84 ? -16.805 0.837 10.261 1.00 70.06 84 PRO A CA 1
ATOM 660 C C . PRO A 1 84 ? -18.103 0.418 9.534 1.00 70.06 84 PRO A C 1
ATOM 662 O O . PRO A 1 84 ? -19.189 0.618 10.068 1.00 70.06 84 PRO A O 1
ATOM 665 N N . VAL A 1 85 ? -18.038 -0.166 8.325 1.00 65.38 85 VAL A N 1
ATOM 666 C CA . VAL A 1 85 ? -19.239 -0.668 7.616 1.00 65.38 85 VAL A CA 1
ATOM 667 C C . VAL A 1 85 ? -19.709 -2.001 8.217 1.00 65.38 85 VAL A C 1
ATOM 669 O O . VAL A 1 85 ? -20.911 -2.246 8.282 1.00 65.38 85 VAL A O 1
ATOM 672 N N . PHE A 1 86 ? -18.795 -2.847 8.715 1.00 62.75 86 PHE A N 1
ATOM 673 C CA . PHE A 1 86 ? -19.133 -4.190 9.214 1.00 62.75 86 PHE A CA 1
ATOM 674 C C . PHE A 1 86 ? -18.543 -4.486 10.608 1.00 62.75 86 PHE A C 1
ATOM 676 O O . PHE A 1 86 ? -17.597 -5.275 10.738 1.00 62.75 86 PHE A O 1
ATOM 683 N N . PRO A 1 87 ? -19.111 -3.910 11.687 1.00 59.25 87 PRO A N 1
ATOM 684 C CA . PRO A 1 87 ? -18.576 -4.044 13.046 1.00 59.25 87 PRO A CA 1
ATOM 685 C C . PRO A 1 87 ? -18.641 -5.473 13.622 1.00 59.25 87 PRO A C 1
ATOM 687 O O . PRO A 1 87 ? -17.987 -5.755 14.625 1.00 59.25 87 PRO A O 1
ATOM 690 N N . GLY A 1 88 ? -19.404 -6.382 12.999 1.00 59.50 88 GLY A N 1
ATOM 691 C CA . GLY A 1 88 ? -19.559 -7.779 13.427 1.00 59.50 88 GLY A CA 1
ATOM 692 C C . GLY A 1 88 ? -18.521 -8.762 12.869 1.00 59.50 88 GLY A C 1
ATOM 693 O O . GLY A 1 88 ? -18.514 -9.927 13.259 1.00 59.50 88 GLY A O 1
ATOM 694 N N . THR A 1 89 ? -17.648 -8.332 11.956 1.00 66.00 89 THR A N 1
ATOM 695 C CA . THR A 1 89 ? -16.725 -9.241 11.258 1.00 66.00 89 THR A CA 1
ATOM 696 C C . THR A 1 89 ? -15.519 -9.594 12.133 1.00 66.00 89 THR A C 1
ATOM 698 O O . THR A 1 89 ? -14.908 -8.714 12.736 1.00 66.00 89 THR A O 1
ATOM 701 N N . PHE A 1 90 ? -15.110 -10.869 12.160 1.00 60.97 90 PHE A N 1
ATOM 702 C CA . PHE A 1 90 ? -13.916 -11.329 12.896 1.00 60.97 90 PHE A CA 1
ATOM 703 C C . PHE A 1 90 ? -12.656 -10.512 12.546 1.00 60.97 90 PHE A C 1
ATOM 705 O O . PHE A 1 90 ? -11.891 -10.130 13.433 1.00 60.97 90 PHE A O 1
ATOM 712 N N . LEU A 1 91 ? -12.516 -10.148 11.268 1.00 62.53 91 LEU A N 1
ATOM 713 C CA . LEU A 1 91 ? -11.413 -9.344 10.726 1.00 62.53 91 LEU A CA 1
ATOM 714 C C . LEU A 1 91 ? -11.347 -7.921 11.309 1.00 62.53 91 LEU A C 1
ATOM 716 O O . LEU A 1 91 ? -10.265 -7.359 11.455 1.00 62.53 91 LEU A O 1
ATOM 720 N N . TYR A 1 92 ? -12.486 -7.352 11.710 1.00 66.88 92 TYR A N 1
ATOM 721 C CA . TYR A 1 92 ? -12.547 -6.030 12.339 1.00 66.88 92 TYR A CA 1
ATOM 722 C C . TYR A 1 92 ? -12.070 -6.059 13.801 1.00 66.88 92 TYR A C 1
ATOM 724 O O . TYR A 1 92 ? -11.541 -5.064 14.315 1.00 66.88 92 TYR A O 1
ATOM 732 N N . ARG A 1 93 ? -12.244 -7.209 14.471 1.00 66.75 93 ARG A N 1
ATOM 733 C CA . ARG A 1 93 ? -12.015 -7.387 15.912 1.00 66.75 93 ARG A CA 1
ATOM 734 C C . ARG A 1 93 ? -10.629 -7.944 16.244 1.00 66.75 93 ARG A C 1
ATOM 736 O O . ARG A 1 93 ? -10.113 -7.660 17.322 1.00 66.75 93 ARG A O 1
ATOM 743 N N . SER A 1 94 ? -10.015 -8.726 15.354 1.00 76.06 94 SER A N 1
ATOM 744 C CA . SER A 1 94 ? -8.726 -9.366 15.635 1.00 76.06 94 SER A CA 1
ATOM 745 C C . SER A 1 94 ? -7.544 -8.415 15.415 1.00 76.06 94 SER A C 1
ATOM 747 O O . SER A 1 94 ? -7.168 -8.126 14.279 1.00 76.06 94 SER A O 1
ATOM 749 N N . LEU A 1 95 ? -6.906 -7.982 16.504 1.00 72.62 95 LEU A N 1
ATOM 750 C CA . LEU A 1 95 ? -5.703 -7.145 16.444 1.00 72.62 95 LEU A CA 1
ATOM 751 C C . LEU A 1 95 ? -4.498 -7.899 15.852 1.00 72.62 95 LEU A C 1
ATOM 753 O O . LEU A 1 95 ? -3.743 -7.332 15.070 1.00 72.62 95 LEU A O 1
ATOM 757 N N . ALA A 1 96 ? -4.345 -9.189 16.168 1.00 78.25 96 ALA A N 1
ATOM 758 C CA . ALA A 1 96 ? -3.218 -10.000 15.698 1.00 78.25 96 ALA A CA 1
ATOM 759 C C . ALA A 1 96 ? -3.159 -10.104 14.163 1.00 78.25 96 ALA A C 1
ATOM 761 O O . ALA A 1 96 ? -2.103 -9.902 13.570 1.00 78.25 96 ALA A O 1
ATOM 762 N N . PHE A 1 97 ? -4.303 -10.346 13.513 1.00 78.69 97 PHE A N 1
ATOM 763 C CA . PHE A 1 97 ? -4.393 -10.385 12.050 1.00 78.69 97 PHE A CA 1
ATOM 764 C C . PHE A 1 97 ? -3.982 -9.048 11.425 1.00 78.69 97 PHE A C 1
ATOM 766 O O . PHE A 1 97 ? -3.199 -9.022 10.479 1.00 78.69 97 PHE A O 1
ATOM 773 N N . LYS A 1 98 ? -4.464 -7.938 11.997 1.00 77.31 98 LYS A N 1
ATOM 774 C CA . LYS A 1 98 ? -4.167 -6.581 11.529 1.00 77.31 98 LYS A CA 1
ATOM 775 C C . LYS A 1 98 ? -2.679 -6.264 11.615 1.00 77.31 98 LYS A C 1
ATOM 777 O O . LYS A 1 98 ? -2.108 -5.796 10.641 1.00 77.31 98 LYS A O 1
ATOM 782 N N . VAL A 1 99 ? -2.029 -6.591 12.732 1.00 79.69 99 VAL A N 1
ATOM 783 C CA . VAL A 1 99 ? -0.586 -6.356 12.910 1.00 79.69 99 VAL A CA 1
ATOM 784 C C . VAL A 1 99 ? 0.242 -7.123 11.875 1.00 79.69 99 VAL A C 1
ATOM 786 O O . VAL A 1 99 ? 1.162 -6.552 11.289 1.00 79.69 99 VAL A O 1
ATOM 789 N N . VAL A 1 100 ? -0.099 -8.386 11.603 1.00 84.19 100 VAL A N 1
ATOM 790 C CA . VAL A 1 100 ? 0.601 -9.196 10.592 1.00 84.19 100 VAL A CA 1
ATOM 791 C C . VAL A 1 100 ? 0.357 -8.641 9.188 1.00 84.19 100 VAL A C 1
ATOM 793 O O . VAL A 1 100 ? 1.305 -8.454 8.425 1.00 84.19 100 VAL A O 1
ATOM 796 N N . PHE A 1 101 ? -0.896 -8.321 8.858 1.00 82.25 101 PHE A N 1
ATOM 797 C CA . PHE A 1 101 ? -1.262 -7.796 7.546 1.00 82.25 101 PHE A CA 1
ATOM 798 C C . PHE A 1 101 ? -0.639 -6.421 7.276 1.00 82.25 101 PHE A C 1
ATOM 800 O O . PHE A 1 101 ? -0.106 -6.200 6.193 1.00 82.25 101 PHE A O 1
ATOM 807 N N . TYR A 1 102 ? -0.633 -5.515 8.257 1.00 80.50 102 TYR A N 1
ATOM 808 C CA . TYR A 1 102 ? -0.018 -4.191 8.120 1.00 80.50 102 TYR A CA 1
ATOM 809 C C . TYR A 1 102 ? 1.499 -4.255 8.061 1.00 80.50 102 TYR A C 1
ATOM 811 O O . TYR A 1 102 ? 2.091 -3.532 7.267 1.00 80.50 102 TYR A O 1
ATOM 819 N N . SER A 1 103 ? 2.131 -5.157 8.815 1.00 82.62 103 SER A N 1
ATOM 820 C CA . SER A 1 103 ? 3.572 -5.401 8.680 1.00 82.62 103 SER A CA 1
ATOM 821 C C . SER A 1 103 ? 3.915 -5.873 7.266 1.00 82.62 103 SER A C 1
ATOM 823 O O . SER A 1 103 ? 4.832 -5.346 6.642 1.00 82.62 103 SER A O 1
ATOM 825 N N . LEU A 1 104 ? 3.140 -6.813 6.717 1.00 83.00 104 LEU A N 1
ATOM 826 C CA . LEU A 1 104 ? 3.353 -7.321 5.363 1.00 83.00 104 LEU A CA 1
ATOM 827 C C . LEU A 1 104 ? 3.065 -6.257 4.294 1.00 83.00 104 LEU A C 1
ATOM 829 O O . LEU A 1 104 ? 3.865 -6.079 3.379 1.00 83.00 104 LEU A O 1
ATOM 833 N N . SER A 1 105 ? 1.972 -5.504 4.441 1.00 79.56 105 SER A N 1
ATOM 834 C CA . SER A 1 105 ? 1.647 -4.369 3.570 1.00 79.56 105 SER A CA 1
ATOM 835 C C . SER A 1 105 ? 2.725 -3.288 3.629 1.00 79.56 105 SER A C 1
ATOM 837 O O . SER A 1 105 ? 3.017 -2.680 2.605 1.00 79.56 105 SER A O 1
ATOM 839 N N . GLY A 1 106 ? 3.319 -3.046 4.799 1.00 79.38 106 GLY A N 1
ATOM 840 C CA . GLY A 1 106 ? 4.401 -2.083 4.990 1.00 79.38 106 GLY A CA 1
ATOM 841 C C . GLY A 1 106 ? 5.693 -2.520 4.307 1.00 79.38 106 GLY A C 1
ATOM 842 O O . GLY A 1 106 ? 6.326 -1.716 3.632 1.00 79.38 106 GLY A O 1
ATOM 843 N N . VAL A 1 107 ? 6.053 -3.803 4.403 1.00 83.81 107 VAL A N 1
ATOM 844 C CA . VAL A 1 107 ? 7.204 -4.362 3.673 1.00 83.81 107 VAL A CA 1
ATOM 845 C C . VAL A 1 107 ? 6.979 -4.281 2.163 1.00 83.81 107 VAL A C 1
ATOM 847 O O . VAL A 1 107 ? 7.876 -3.875 1.429 1.00 83.81 107 VAL A O 1
ATOM 850 N N . LEU A 1 108 ? 5.777 -4.620 1.692 1.00 78.31 108 LEU A N 1
ATOM 851 C CA . LEU A 1 108 ? 5.437 -4.586 0.270 1.00 78.31 108 LEU A CA 1
ATOM 852 C C . LEU A 1 108 ? 5.456 -3.152 -0.286 1.00 78.31 108 LEU A C 1
ATOM 854 O O . LEU A 1 108 ? 6.042 -2.909 -1.341 1.00 78.31 108 LEU A O 1
ATOM 858 N N . ALA A 1 109 ? 4.894 -2.203 0.468 1.00 74.94 109 ALA A N 1
ATOM 859 C CA . ALA A 1 109 ? 4.968 -0.780 0.162 1.00 74.94 109 ALA A CA 1
ATOM 860 C C . ALA A 1 109 ? 6.425 -0.303 0.135 1.00 74.94 109 ALA A C 1
ATOM 862 O O . ALA A 1 109 ? 6.844 0.276 -0.858 1.00 74.94 109 ALA A O 1
ATOM 863 N N . GLY A 1 110 ? 7.227 -0.631 1.152 1.00 77.06 110 GLY A N 1
ATOM 864 C CA . GLY A 1 110 ? 8.642 -0.259 1.216 1.00 77.06 110 GLY A CA 1
ATOM 865 C C . GLY A 1 110 ? 9.471 -0.807 0.053 1.00 77.06 110 GLY A C 1
ATOM 866 O O . GLY A 1 110 ? 10.330 -0.105 -0.466 1.00 77.06 110 GLY A O 1
ATOM 867 N N . ILE A 1 111 ? 9.185 -2.025 -0.415 1.00 73.94 111 ILE A N 1
ATOM 868 C CA . ILE A 1 111 ? 9.819 -2.592 -1.613 1.00 73.94 111 ILE A CA 1
ATOM 869 C C . ILE A 1 111 ? 9.412 -1.798 -2.857 1.00 73.94 111 ILE A C 1
ATOM 871 O O . ILE A 1 111 ? 10.269 -1.434 -3.661 1.00 73.94 111 ILE A O 1
ATOM 875 N N . SER A 1 112 ? 8.120 -1.499 -3.012 1.00 68.00 112 SER A N 1
ATOM 876 C CA . SER A 1 112 ? 7.645 -0.693 -4.140 1.00 68.00 112 SER A CA 1
ATOM 877 C C . SER A 1 112 ? 8.244 0.716 -4.143 1.00 68.00 112 SER A C 1
ATOM 879 O O . SER A 1 112 ? 8.632 1.207 -5.199 1.00 68.00 112 SER A O 1
ATOM 881 N N . ASP A 1 113 ? 8.401 1.308 -2.959 1.00 65.00 113 ASP A N 1
ATOM 882 C CA . ASP A 1 113 ? 8.927 2.652 -2.750 1.00 65.00 113 ASP A CA 1
ATOM 883 C C . ASP A 1 113 ? 10.441 2.688 -2.983 1.00 65.00 113 ASP A C 1
ATOM 885 O O . ASP A 1 113 ? 10.932 3.506 -3.747 1.00 65.00 113 ASP A O 1
ATOM 889 N N . PHE A 1 114 ? 11.198 1.714 -2.472 1.00 61.91 114 PHE A N 1
ATOM 890 C CA . PHE A 1 114 ? 12.635 1.579 -2.748 1.00 61.91 114 PHE A CA 1
ATOM 891 C C . PHE A 1 114 ? 12.955 1.506 -4.252 1.00 61.91 114 PHE A C 1
ATOM 893 O O . PHE A 1 114 ? 14.015 1.944 -4.704 1.00 61.91 114 PHE A O 1
ATOM 900 N N . MET A 1 115 ? 12.029 0.966 -5.045 1.00 56.12 115 MET A N 1
ATOM 901 C CA . MET A 1 115 ? 12.163 0.882 -6.498 1.00 56.12 115 MET A CA 1
ATOM 902 C C . MET A 1 115 ? 11.609 2.103 -7.250 1.00 56.12 115 MET A C 1
ATOM 904 O O . MET A 1 115 ? 11.944 2.274 -8.426 1.00 56.12 115 MET A O 1
ATOM 908 N N . SER A 1 116 ? 10.787 2.936 -6.600 1.00 54.00 116 SER A N 1
ATOM 909 C CA . SER A 1 116 ? 10.020 4.028 -7.220 1.00 54.00 116 SER A CA 1
ATOM 910 C C . SER A 1 116 ? 10.382 5.436 -6.720 1.00 54.00 116 SER A C 1
ATOM 912 O O . SER A 1 116 ? 10.101 6.406 -7.422 1.00 54.00 116 SER A O 1
ATOM 914 N N . SER A 1 117 ? 10.985 5.586 -5.542 1.00 44.12 117 SER A N 1
ATOM 915 C CA . SER A 1 117 ? 11.078 6.864 -4.825 1.00 44.12 117 SER A CA 1
ATOM 916 C C . SER A 1 117 ? 12.349 7.638 -5.111 1.00 44.12 117 SER A C 1
ATOM 918 O O . SER A 1 117 ? 13.342 7.421 -4.435 1.00 44.12 117 SER A O 1
ATOM 920 N N . TYR A 1 118 ? 12.286 8.542 -6.091 1.00 38.53 118 TYR A N 1
ATOM 921 C CA . TYR A 1 118 ? 12.570 9.975 -5.921 1.00 38.53 118 TYR A CA 1
ATOM 922 C C . TYR A 1 118 ? 11.873 10.737 -7.062 1.00 38.53 118 TYR A C 1
ATOM 924 O O . TYR A 1 118 ? 12.126 10.481 -8.243 1.00 38.53 118 TYR A O 1
ATOM 932 N N . LEU A 1 119 ? 10.974 11.653 -6.683 1.00 39.97 119 LEU A N 1
ATOM 933 C CA . LEU A 1 119 ? 10.853 12.940 -7.374 1.00 39.97 119 LEU A CA 1
ATOM 934 C 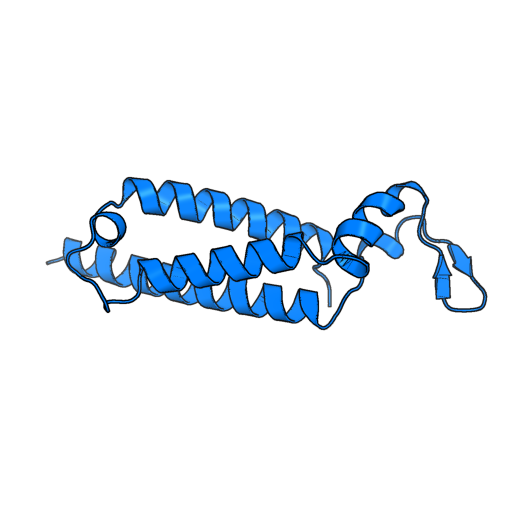C . LEU A 1 119 ? 12.155 13.719 -7.167 1.00 39.97 119 LEU A C 1
ATOM 936 O O . LEU A 1 119 ? 12.683 13.645 -6.032 1.00 39.97 119 LEU A O 1
#